Protein AF-A0A9E1NRH3-F1 (afdb_monomer_lite)

Structure (mmCIF, N/CA/C/O backbone):
data_AF-A0A9E1NRH3-F1
#
_entry.id   AF-A0A9E1NRH3-F1
#
loop_
_atom_site.group_PDB
_atom_site.id
_atom_site.type_symbol
_atom_site.label_atom_id
_atom_site.label_alt_id
_atom_site.label_comp_id
_atom_site.label_asym_id
_atom_site.label_entity_id
_atom_site.label_seq_id
_atom_site.pdbx_PDB_ins_code
_atom_site.Cartn_x
_atom_site.Cartn_y
_atom_site.Cartn_z
_atom_site.occupancy
_atom_site.B_iso_or_equiv
_atom_site.auth_seq_id
_atom_site.auth_comp_id
_atom_site.auth_asym_id
_atom_site.auth_atom_id
_atom_site.pdbx_PDB_model_num
ATOM 1 N N . LYS A 1 1 ? 17.307 3.223 -21.934 1.00 53.38 1 LYS A N 1
ATOM 2 C CA . LYS A 1 1 ? 17.212 4.572 -21.307 1.00 53.38 1 LYS A CA 1
ATOM 3 C C . LYS A 1 1 ? 15.982 5.323 -21.815 1.00 53.38 1 LYS A C 1
ATOM 5 O O . LYS A 1 1 ? 15.210 5.786 -20.992 1.00 53.38 1 LYS A O 1
ATOM 10 N N . GLU A 1 2 ? 15.763 5.383 -23.130 1.00 60.53 2 GLU A N 1
ATOM 11 C CA . GLU A 1 2 ? 14.567 5.996 -23.739 1.00 60.53 2 GLU A CA 1
ATOM 12 C C . GLU A 1 2 ? 13.259 5.298 -23.334 1.00 60.53 2 GLU A C 1
ATOM 14 O O . GLU A 1 2 ? 12.314 5.974 -22.941 1.00 60.53 2 GLU A O 1
ATOM 19 N N . GLU A 1 3 ? 13.238 3.961 -23.283 1.00 60.53 3 GLU A N 1
ATOM 20 C CA . GLU A 1 3 ? 12.057 3.211 -22.819 1.00 60.53 3 GLU A CA 1
ATOM 21 C C . GLU A 1 3 ? 11.674 3.529 -21.367 1.00 60.53 3 GLU A C 1
ATOM 23 O O . GLU A 1 3 ? 10.498 3.715 -21.070 1.00 60.53 3 GLU A O 1
ATOM 28 N N . ILE A 1 4 ? 12.653 3.673 -20.467 1.00 60.72 4 ILE A N 1
ATOM 29 C CA . ILE A 1 4 ? 12.414 4.031 -19.057 1.00 60.72 4 ILE A CA 1
ATOM 30 C C . ILE A 1 4 ? 11.863 5.456 -18.949 1.00 60.72 4 ILE A C 1
ATOM 32 O O . ILE A 1 4 ? 10.976 5.716 -18.144 1.00 60.72 4 ILE A O 1
ATOM 36 N N . ILE A 1 5 ? 12.374 6.386 -19.758 1.00 61.44 5 ILE A N 1
ATOM 37 C CA . ILE A 1 5 ? 11.936 7.787 -19.738 1.00 61.44 5 ILE A CA 1
ATOM 38 C C . ILE A 1 5 ? 10.512 7.922 -20.299 1.00 61.44 5 ILE A C 1
ATOM 40 O O . ILE A 1 5 ? 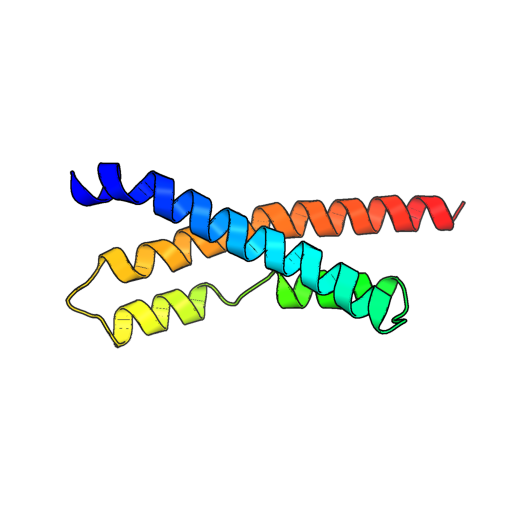9.731 8.718 -19.785 1.00 61.44 5 ILE A O 1
ATOM 44 N N . SER A 1 6 ? 10.155 7.122 -21.306 1.00 71.50 6 SER A N 1
ATOM 45 C CA . SER A 1 6 ? 8.819 7.139 -21.910 1.00 71.50 6 SER A CA 1
ATOM 46 C C . SER A 1 6 ? 7.765 6.409 -21.065 1.00 71.50 6 SER A C 1
ATOM 48 O O . SER A 1 6 ? 6.655 6.911 -20.902 1.00 71.50 6 SER A O 1
ATOM 50 N N . THR A 1 7 ? 8.102 5.252 -20.487 1.00 78.00 7 THR A N 1
ATOM 51 C CA . THR A 1 7 ? 7.143 4.397 -19.756 1.00 78.00 7 THR A CA 1
ATOM 52 C C . THR A 1 7 ? 7.148 4.612 -18.242 1.00 78.00 7 THR A C 1
ATOM 54 O O . THR A 1 7 ? 6.168 4.290 -17.570 1.00 78.00 7 THR A O 1
ATOM 57 N N . GLY A 1 8 ? 8.217 5.198 -17.696 1.00 84.94 8 GLY A N 1
ATOM 58 C CA . GLY A 1 8 ? 8.407 5.424 -16.263 1.00 84.94 8 GLY A CA 1
ATOM 59 C C . GLY A 1 8 ? 7.279 6.217 -15.595 1.00 84.94 8 GLY A C 1
ATOM 60 O O . GLY A 1 8 ? 6.762 5.749 -14.581 1.00 84.94 8 GLY A O 1
ATOM 61 N N . PRO A 1 9 ? 6.834 7.365 -16.144 1.00 90.31 9 PRO A N 1
ATOM 62 C CA . PRO A 1 9 ? 5.721 8.120 -15.567 1.00 90.31 9 PRO A CA 1
ATOM 63 C C . PRO A 1 9 ? 4.426 7.304 -15.494 1.00 90.31 9 PRO A C 1
ATOM 65 O O . PRO A 1 9 ? 3.777 7.268 -14.449 1.00 90.31 9 PRO A O 1
ATOM 68 N N . THR A 1 10 ? 4.085 6.592 -16.571 1.00 92.69 10 THR A N 1
ATOM 69 C CA . THR A 1 10 ? 2.905 5.718 -1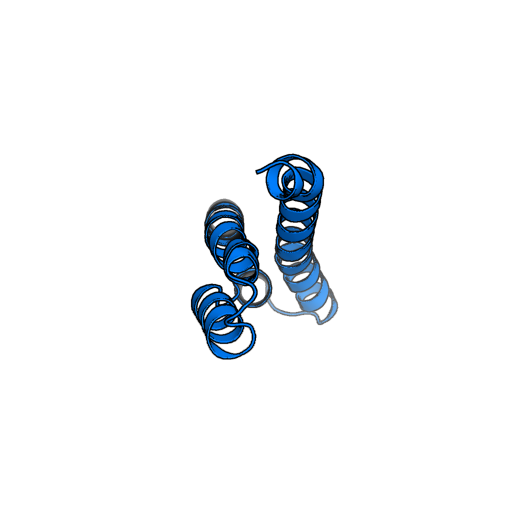6.623 1.00 92.69 10 THR A CA 1
ATOM 70 C C . THR A 1 10 ? 2.997 4.598 -15.591 1.00 92.69 10 THR A C 1
ATOM 72 O O . THR A 1 10 ? 2.018 4.323 -14.900 1.00 92.69 10 THR A O 1
ATOM 75 N N . LEU A 1 11 ? 4.177 3.989 -15.433 1.00 93.19 11 LEU A N 1
ATOM 76 C CA . LEU A 1 11 ? 4.415 2.944 -14.439 1.00 93.19 11 LEU A CA 1
ATOM 77 C C . LEU A 1 11 ? 4.236 3.464 -13.006 1.00 93.19 11 LEU A C 1
ATOM 79 O O . LEU A 1 11 ? 3.570 2.819 -12.197 1.00 93.19 11 LEU A O 1
ATOM 83 N N . ILE A 1 12 ? 4.794 4.637 -12.695 1.00 94.88 12 ILE A N 1
ATOM 84 C CA . ILE A 1 12 ? 4.649 5.265 -11.375 1.00 94.88 12 ILE A CA 1
ATOM 85 C C . ILE A 1 12 ? 3.174 5.539 -11.083 1.00 94.88 12 ILE A C 1
ATOM 87 O O . ILE A 1 12 ? 2.693 5.175 -10.011 1.00 94.88 12 ILE A O 1
ATOM 91 N N . ILE A 1 13 ? 2.445 6.131 -12.035 1.00 96.44 13 ILE A N 1
ATOM 92 C CA . ILE A 1 13 ? 1.010 6.403 -11.882 1.00 96.44 13 ILE A CA 1
ATOM 93 C C . ILE A 1 13 ? 0.250 5.098 -11.632 1.00 96.44 13 ILE A C 1
ATOM 95 O O . ILE A 1 13 ? -0.517 5.024 -10.677 1.00 96.44 13 ILE A O 1
ATOM 99 N N . ALA A 1 14 ? 0.507 4.052 -12.421 1.00 96.94 14 ALA A N 1
ATOM 100 C CA . ALA A 1 14 ? -0.155 2.761 -12.264 1.00 96.94 14 ALA A CA 1
ATOM 101 C C . ALA A 1 14 ? 0.059 2.159 -10.864 1.00 96.94 14 ALA A C 1
ATOM 103 O O . ALA A 1 14 ? -0.900 1.714 -10.235 1.00 96.94 14 ALA A O 1
ATOM 104 N N . ILE A 1 15 ? 1.291 2.187 -10.346 1.00 97.75 15 ILE A N 1
ATOM 105 C CA . ILE A 1 15 ? 1.628 1.632 -9.025 1.00 97.75 15 ILE A CA 1
ATOM 106 C C . ILE A 1 15 ? 1.021 2.472 -7.895 1.00 97.75 15 ILE A C 1
ATOM 108 O O . ILE A 1 15 ? 0.455 1.922 -6.948 1.00 97.75 15 ILE A O 1
ATOM 112 N N . VAL A 1 16 ? 1.087 3.803 -7.996 1.00 98.19 16 VAL A N 1
ATOM 113 C CA . VAL A 1 16 ? 0.455 4.708 -7.023 1.00 98.19 16 VAL A CA 1
ATOM 114 C C . VAL A 1 16 ? -1.049 4.473 -6.976 1.00 98.19 16 VAL A C 1
ATOM 116 O O . VAL A 1 16 ? -1.603 4.308 -5.889 1.00 98.19 16 VAL A O 1
ATOM 119 N N . THR A 1 17 ? -1.703 4.395 -8.134 1.00 98.44 17 THR A N 1
ATOM 120 C CA . THR A 1 17 ? -3.133 4.099 -8.224 1.00 98.44 17 THR A CA 1
ATOM 121 C C . THR A 1 17 ? -3.456 2.719 -7.654 1.00 98.44 17 THR A C 1
ATOM 123 O O . THR A 1 17 ? -4.403 2.611 -6.880 1.00 98.44 17 THR A O 1
ATOM 126 N N . LEU A 1 18 ? -2.666 1.685 -7.963 1.00 98.31 18 LEU A N 1
ATOM 127 C CA . LEU A 1 18 ? -2.873 0.327 -7.454 1.00 98.31 18 LEU A CA 1
ATOM 128 C C . LEU A 1 18 ? -2.903 0.290 -5.921 1.00 98.31 18 LEU A C 1
ATOM 130 O O . LEU A 1 18 ? -3.868 -0.202 -5.337 1.00 98.31 18 LEU A O 1
ATOM 134 N N . HIS A 1 19 ? -1.882 0.845 -5.262 1.00 98.50 19 HIS A N 1
ATOM 135 C CA . HIS A 1 19 ? -1.831 0.839 -3.800 1.00 98.50 19 HIS A CA 1
ATOM 136 C C . HIS A 1 19 ? -2.876 1.761 -3.184 1.00 98.50 19 HIS A C 1
ATOM 138 O O . HIS A 1 19 ? -3.545 1.354 -2.236 1.00 98.50 19 HIS A O 1
ATOM 144 N N . ALA A 1 20 ? -3.068 2.970 -3.723 1.00 98.50 20 ALA A N 1
ATOM 145 C CA . ALA A 1 20 ? -4.091 3.889 -3.229 1.00 98.50 20 ALA A CA 1
ATOM 146 C C . ALA A 1 20 ? -5.483 3.241 -3.263 1.00 98.50 20 ALA A C 1
ATOM 148 O O . ALA A 1 20 ? -6.206 3.287 -2.268 1.00 98.50 20 ALA A O 1
ATOM 149 N N . LEU A 1 21 ? -5.827 2.567 -4.366 1.00 98.62 21 LEU A N 1
ATOM 150 C CA . LEU A 1 21 ? -7.061 1.794 -4.468 1.00 98.62 21 LEU A CA 1
ATOM 151 C C . LEU A 1 21 ? -7.085 0.623 -3.485 1.00 98.62 21 LEU A C 1
ATOM 153 O O . LEU A 1 21 ? -8.116 0.414 -2.859 1.00 98.62 21 LEU A O 1
ATOM 157 N N . GLY A 1 22 ? -5.978 -0.096 -3.288 1.00 98.56 22 GLY A N 1
ATOM 158 C CA . GLY A 1 22 ? -5.889 -1.165 -2.289 1.00 98.56 22 GLY A CA 1
ATOM 159 C C . GLY A 1 22 ? -6.254 -0.691 -0.877 1.00 98.56 22 GLY A C 1
ATOM 160 O O . GLY A 1 22 ? -7.131 -1.274 -0.237 1.00 98.56 22 GLY A O 1
ATOM 161 N N . PHE A 1 23 ? -5.666 0.419 -0.421 1.00 98.69 23 PHE A N 1
ATOM 162 C CA . PHE A 1 23 ? -5.988 1.004 0.886 1.00 98.69 23 PHE A CA 1
ATOM 163 C C . PHE A 1 23 ? -7.445 1.489 0.963 1.00 98.69 23 PHE A C 1
ATOM 165 O O . PHE A 1 23 ? -8.151 1.173 1.927 1.00 98.69 23 PHE A O 1
ATOM 172 N N . ILE A 1 24 ? -7.904 2.244 -0.044 1.00 98.56 24 ILE A N 1
ATOM 173 C CA . ILE A 1 24 ? -9.249 2.840 -0.091 1.00 98.56 24 ILE A CA 1
ATOM 174 C C . ILE A 1 24 ? -10.318 1.746 -0.133 1.00 98.56 24 ILE A C 1
ATOM 176 O O . ILE A 1 24 ? -11.206 1.709 0.719 1.00 98.56 24 ILE A O 1
ATOM 180 N N . LEU A 1 25 ? -10.230 0.835 -1.100 1.00 98.50 25 LEU A N 1
ATOM 181 C CA . LEU A 1 25 ? -11.212 -0.228 -1.285 1.00 98.50 25 LEU A CA 1
ATOM 182 C C . LEU A 1 25 ? -11.182 -1.216 -0.123 1.00 98.50 25 LEU A C 1
ATOM 184 O O . LEU A 1 25 ? -12.250 -1.593 0.346 1.00 98.50 25 LEU A O 1
ATOM 188 N N . GLY A 1 26 ? -10.001 -1.578 0.394 1.00 98.50 26 GLY A N 1
ATOM 189 C CA . GLY A 1 26 ? -9.887 -2.440 1.571 1.00 98.50 26 GLY A CA 1
ATOM 190 C C . GLY A 1 26 ? -10.648 -1.873 2.772 1.00 98.50 26 GLY A C 1
ATOM 191 O O . GLY A 1 26 ? -11.417 -2.590 3.408 1.00 98.50 26 GLY A O 1
ATOM 192 N N . TYR A 1 27 ? -10.516 -0.566 3.018 1.00 98.56 27 TYR A N 1
ATOM 193 C CA . TYR A 1 27 ? -11.247 0.119 4.083 1.00 98.56 27 TYR A CA 1
ATOM 194 C C . TYR A 1 27 ? -12.760 0.181 3.820 1.00 98.56 27 TYR A C 1
ATOM 196 O O . TYR A 1 27 ? -13.568 -0.206 4.662 1.00 98.56 27 TYR A O 1
ATOM 204 N N . PHE A 1 28 ? -13.179 0.692 2.659 1.00 98.44 28 PHE A N 1
ATOM 205 C CA . PHE A 1 28 ? -14.605 0.904 2.396 1.00 98.44 28 PHE A CA 1
ATOM 206 C C . PHE A 1 28 ? -15.373 -0.408 2.248 1.00 98.44 28 PHE A C 1
ATOM 208 O O . PHE A 1 28 ? -16.512 -0.497 2.710 1.00 98.44 28 PHE A O 1
ATOM 215 N N . LEU A 1 29 ? -14.756 -1.441 1.674 1.00 98.44 29 LEU A N 1
ATOM 216 C CA . LEU A 1 29 ? -15.376 -2.753 1.545 1.00 98.44 29 LEU A CA 1
ATOM 217 C C . LEU A 1 29 ? -15.568 -3.412 2.914 1.00 98.44 29 LEU A C 1
ATOM 219 O O . LEU A 1 29 ? -16.652 -3.920 3.191 1.00 98.44 29 LEU A O 1
ATOM 223 N N . SER A 1 30 ? -14.582 -3.348 3.815 1.00 98.38 30 SER A N 1
ATOM 224 C CA . SER A 1 30 ? -14.752 -3.883 5.172 1.00 98.38 30 SER A CA 1
ATOM 225 C C . SER A 1 30 ? -15.816 -3.113 5.963 1.00 98.38 30 SER A C 1
ATOM 227 O O . SER A 1 30 ? -16.597 -3.718 6.700 1.00 98.38 30 SER A O 1
ATOM 229 N N . LYS A 1 31 ? -15.916 -1.788 5.773 1.00 98.25 31 LYS A N 1
ATOM 230 C CA . LYS A 1 31 ? -17.002 -0.979 6.352 1.00 98.25 31 LYS A CA 1
ATOM 231 C C . LYS A 1 31 ? -18.367 -1.363 5.785 1.00 98.25 31 LYS A C 1
ATOM 233 O O . LYS A 1 31 ? -19.318 -1.470 6.557 1.00 98.25 31 LYS A O 1
ATOM 238 N N . TRP A 1 32 ? -18.466 -1.609 4.480 1.00 98.38 32 TRP A N 1
ATOM 239 C CA . TRP A 1 32 ? -19.694 -2.092 3.842 1.00 98.38 32 TRP A CA 1
ATOM 240 C C . TRP A 1 32 ? -20.118 -3.465 4.385 1.00 98.38 32 TRP A C 1
ATOM 242 O O . TRP A 1 32 ? -21.295 -3.688 4.662 1.00 98.38 32 TRP A O 1
ATOM 252 N N . LEU A 1 33 ? -19.145 -4.334 4.674 1.00 98.31 33 LEU A N 1
ATOM 253 C CA . LEU A 1 33 ? -19.336 -5.613 5.366 1.00 98.31 33 LEU A CA 1
ATOM 254 C C . LEU A 1 33 ? -19.556 -5.478 6.887 1.00 98.31 33 LEU A C 1
ATOM 256 O O . LEU A 1 33 ? -19.616 -6.484 7.591 1.00 98.31 33 LEU A O 1
ATOM 260 N N . LYS A 1 34 ? -19.716 -4.252 7.404 1.00 98.12 34 LYS A N 1
ATOM 261 C CA . LYS A 1 34 ? -20.008 -3.928 8.813 1.00 98.12 34 LYS A CA 1
ATOM 262 C C . LYS A 1 34 ? -18.920 -4.350 9.807 1.00 98.12 34 LYS A C 1
ATOM 264 O O . LYS A 1 34 ? -19.214 -4.621 10.971 1.00 98.12 34 LYS A O 1
ATOM 269 N N . PHE A 1 35 ? -17.658 -4.383 9.383 1.00 98.31 35 PHE A N 1
ATOM 270 C CA . PHE A 1 35 ? -16.551 -4.672 10.293 1.00 98.31 35 PHE A CA 1
ATOM 271 C C . PHE A 1 35 ? -16.377 -3.539 11.313 1.00 98.31 35 PHE A C 1
ATOM 273 O O . PHE A 1 35 ? -16.692 -2.370 11.049 1.00 98.31 35 PHE A O 1
ATOM 280 N N . SER A 1 36 ? -15.828 -3.884 12.484 1.00 97.44 36 SER A N 1
ATOM 281 C CA . SER A 1 36 ? -15.410 -2.884 13.467 1.00 97.44 36 SER A CA 1
ATOM 282 C C . SER A 1 36 ? -14.389 -1.928 12.852 1.00 97.44 36 SER A C 1
ATOM 284 O O . SER A 1 36 ? -13.749 -2.217 11.834 1.00 97.44 36 SER A O 1
ATOM 286 N N . GLU A 1 37 ? -14.230 -0.767 13.476 1.00 96.50 37 GLU A N 1
ATOM 287 C CA . GLU A 1 37 ? -13.331 0.250 12.952 1.00 96.50 37 GLU A CA 1
ATOM 288 C C . GLU A 1 37 ? -11.878 -0.233 12.905 1.00 96.50 37 GLU A C 1
ATOM 290 O O . GLU A 1 37 ? -11.214 -0.135 11.877 1.00 96.50 37 GLU A O 1
ATOM 295 N N . LYS A 1 38 ? -11.424 -0.861 13.992 1.00 96.62 38 LYS A N 1
ATOM 296 C CA . LYS A 1 38 ? -10.083 -1.437 14.087 1.00 96.62 38 LYS A CA 1
ATOM 297 C C . LYS A 1 38 ? -9.855 -2.524 13.037 1.00 96.62 38 LYS A C 1
ATOM 299 O O . LYS A 1 38 ? -8.835 -2.505 12.358 1.00 96.62 38 LYS A O 1
ATOM 304 N N . ASN A 1 39 ? -10.834 -3.409 12.833 1.00 98.12 39 ASN A N 1
ATOM 305 C CA . ASN A 1 39 ? -10.733 -4.447 11.806 1.00 98.12 39 ASN A CA 1
ATOM 306 C C . ASN A 1 39 ? -10.701 -3.843 10.397 1.00 98.12 39 ASN A C 1
ATOM 308 O O . ASN A 1 39 ? -9.975 -4.335 9.544 1.00 98.12 39 ASN A O 1
ATOM 312 N N . SER A 1 40 ? -11.443 -2.762 10.152 1.00 98.38 40 SER A N 1
ATOM 313 C CA . SER A 1 40 ? -11.439 -2.085 8.850 1.00 98.38 40 SER A CA 1
ATOM 314 C C . SER A 1 40 ? -10.108 -1.399 8.545 1.00 98.38 40 SER A C 1
ATOM 316 O O . SER A 1 40 ? -9.634 -1.444 7.413 1.00 98.38 40 SER A O 1
ATOM 318 N N . GLN A 1 41 ? -9.463 -0.817 9.560 1.00 98.19 41 GLN A N 1
ATOM 319 C CA . GLN A 1 41 ? -8.095 -0.305 9.442 1.00 98.19 41 GLN A CA 1
ATOM 320 C C . GLN A 1 41 ? -7.103 -1.430 9.134 1.00 98.19 41 GLN A C 1
ATOM 322 O O . GLN A 1 41 ? -6.267 -1.272 8.249 1.00 98.19 41 GLN A O 1
ATOM 327 N N . THR A 1 42 ? -7.217 -2.573 9.820 1.00 98.06 42 THR A N 1
ATOM 328 C CA . THR A 1 42 ? -6.379 -3.747 9.544 1.00 98.06 42 THR A CA 1
ATOM 329 C C . THR A 1 42 ? -6.562 -4.230 8.109 1.00 98.06 42 THR A C 1
ATOM 331 O O . THR A 1 42 ? -5.575 -4.363 7.399 1.00 98.06 42 THR A O 1
ATOM 334 N N . VAL A 1 43 ? -7.801 -4.412 7.641 1.00 98.50 43 VAL A N 1
ATOM 335 C CA . VAL A 1 43 ? -8.067 -4.856 6.261 1.00 98.50 43 VAL A CA 1
ATOM 336 C C . VAL A 1 43 ? -7.519 -3.861 5.236 1.00 98.50 43 VAL A C 1
ATOM 338 O O . VAL A 1 43 ? -6.884 -4.272 4.272 1.00 98.50 43 VAL A O 1
ATOM 341 N N . SER A 1 44 ? -7.703 -2.555 5.450 1.00 98.56 44 SER A N 1
ATOM 342 C CA . SER A 1 44 ? -7.120 -1.517 4.588 1.00 98.56 44 SER A CA 1
ATOM 343 C C . SER A 1 44 ? -5.600 -1.655 4.457 1.00 98.56 44 SER A C 1
ATOM 345 O O . SER A 1 44 ? -5.070 -1.587 3.348 1.00 98.56 44 SER A O 1
ATOM 347 N N . ILE A 1 45 ? -4.907 -1.888 5.577 1.00 98.12 45 ILE A N 1
ATOM 348 C CA . ILE A 1 45 ? -3.450 -2.040 5.604 1.00 98.12 45 ILE A CA 1
ATOM 349 C C . ILE A 1 45 ? -3.022 -3.341 4.923 1.00 98.12 45 ILE A C 1
ATOM 351 O O . ILE A 1 45 ? -2.154 -3.288 4.061 1.00 98.12 45 ILE A O 1
ATOM 355 N N . GLU A 1 46 ? -3.643 -4.476 5.244 1.00 97.88 46 GLU A N 1
ATOM 356 C CA . GLU A 1 46 ? -3.305 -5.782 4.654 1.00 97.88 46 GLU A CA 1
ATOM 357 C C . GLU A 1 46 ? -3.547 -5.824 3.137 1.00 97.88 46 GLU A C 1
ATOM 359 O O . GLU A 1 46 ? -2.782 -6.430 2.394 1.00 97.88 46 GLU A O 1
ATOM 364 N N . VAL A 1 47 ? -4.589 -5.149 2.642 1.00 98.00 47 VAL A N 1
ATOM 365 C CA . VAL A 1 47 ? -4.869 -5.083 1.199 1.00 98.00 47 VAL A CA 1
ATOM 366 C C . VAL A 1 47 ? -3.930 -4.097 0.492 1.00 98.00 47 VAL A C 1
ATOM 368 O O . VAL A 1 47 ? -3.458 -4.373 -0.613 1.00 98.00 47 VAL A O 1
ATOM 371 N N . GLY A 1 48 ? -3.649 -2.944 1.105 1.00 97.75 48 GLY A N 1
ATOM 372 C CA . GLY A 1 48 ? -2.785 -1.912 0.524 1.00 97.75 48 GLY A CA 1
ATOM 373 C C . GLY A 1 48 ? -1.290 -2.255 0.545 1.00 97.75 48 GLY A C 1
ATOM 374 O O . GLY A 1 48 ? -0.557 -1.865 -0.369 1.00 97.75 48 GLY A O 1
ATOM 375 N N . MET A 1 49 ? -0.837 -3.002 1.556 1.00 98.00 49 MET A N 1
ATOM 376 C CA . MET A 1 49 ? 0.553 -3.425 1.746 1.00 98.00 49 MET A CA 1
ATOM 377 C C . MET A 1 49 ? 0.790 -4.794 1.105 1.00 98.00 49 MET A C 1
ATOM 379 O O . MET A 1 49 ? 0.458 -5.828 1.671 1.00 98.00 49 MET A O 1
ATOM 383 N N . GLN A 1 50 ? 1.402 -4.809 -0.077 1.00 96.88 50 GLN A N 1
ATOM 384 C CA . GLN A 1 50 ? 1.711 -6.048 -0.797 1.00 96.88 50 GLN A CA 1
ATOM 385 C C . GLN A 1 50 ? 3.154 -6.503 -0.553 1.00 96.88 50 GLN A C 1
ATOM 387 O O . GLN A 1 50 ? 4.035 -5.702 -0.237 1.00 96.88 50 GLN A O 1
ATOM 392 N N . ASN A 1 51 ? 3.432 -7.796 -0.750 1.00 97.00 51 ASN A N 1
ATOM 393 C CA . ASN A 1 51 ? 4.800 -8.310 -0.688 1.00 97.00 51 ASN A CA 1
ATOM 394 C C . ASN A 1 51 ? 5.566 -7.992 -1.984 1.00 97.00 51 ASN A C 1
ATOM 396 O O . ASN A 1 51 ? 5.672 -8.807 -2.903 1.00 97.00 51 ASN A O 1
ATOM 400 N N . SER A 1 52 ? 6.130 -6.787 -2.034 1.00 96.31 52 SER A N 1
ATOM 401 C CA . SER A 1 52 ? 6.919 -6.298 -3.169 1.00 96.31 52 SER A CA 1
ATOM 402 C C . SER A 1 52 ? 8.215 -7.087 -3.406 1.00 96.31 52 SER A C 1
ATOM 404 O O . SER A 1 52 ? 8.693 -7.168 -4.540 1.00 96.31 52 SER A O 1
ATOM 406 N N . GLY A 1 53 ? 8.780 -7.706 -2.362 1.00 95.62 53 GLY A N 1
ATOM 407 C CA . GLY A 1 53 ? 9.973 -8.548 -2.477 1.00 95.62 53 GLY A CA 1
ATOM 408 C C . GLY A 1 53 ? 9.692 -9.825 -3.264 1.00 95.62 53 GLY A C 1
ATOM 409 O O . GLY A 1 53 ? 10.417 -10.142 -4.203 1.00 95.62 53 GLY A O 1
ATOM 410 N N . LEU A 1 54 ? 8.584 -10.503 -2.951 1.00 97.38 54 LEU A N 1
ATOM 411 C CA . LEU A 1 54 ? 8.141 -11.681 -3.694 1.00 97.38 54 LEU A CA 1
ATOM 412 C C . LEU A 1 54 ? 7.811 -11.337 -5.152 1.00 97.38 54 LEU A C 1
ATOM 414 O O . LEU A 1 54 ? 8.200 -12.077 -6.049 1.00 97.38 54 LEU A O 1
ATOM 418 N N . ALA A 1 55 ? 7.150 -10.203 -5.403 1.00 96.50 55 ALA A N 1
ATOM 419 C CA . ALA A 1 55 ? 6.875 -9.744 -6.765 1.00 96.50 55 ALA A CA 1
ATOM 420 C C . ALA A 1 55 ? 8.170 -9.520 -7.569 1.00 96.50 55 ALA A C 1
ATOM 422 O O . ALA A 1 55 ? 8.282 -9.965 -8.710 1.00 96.50 55 ALA A O 1
ATOM 423 N N . THR A 1 56 ? 9.169 -8.884 -6.950 1.00 96.62 56 THR A N 1
ATOM 424 C CA . THR A 1 56 ? 10.492 -8.654 -7.553 1.00 96.62 56 THR A CA 1
ATOM 425 C C . THR A 1 56 ? 11.204 -9.971 -7.857 1.00 96.62 56 THR A C 1
ATOM 427 O O . THR A 1 56 ? 11.756 -10.146 -8.941 1.00 96.62 56 THR A O 1
ATOM 430 N N . GLU A 1 57 ? 11.173 -10.910 -6.913 1.00 96.94 57 GLU A N 1
ATOM 431 C CA . GLU A 1 57 ? 11.824 -12.210 -7.045 1.00 96.94 57 GLU A CA 1
ATOM 432 C C . GLU A 1 57 ? 11.165 -13.077 -8.127 1.00 96.94 57 GLU A C 1
ATOM 434 O O . GLU A 1 57 ? 11.857 -13.657 -8.963 1.00 96.94 57 GLU A O 1
ATOM 439 N N . LEU A 1 58 ? 9.831 -13.100 -8.188 1.00 96.94 58 LEU A N 1
ATOM 440 C CA . LEU A 1 58 ? 9.099 -13.777 -9.258 1.00 96.94 58 LEU A CA 1
ATOM 441 C C . LEU A 1 58 ? 9.402 -13.162 -10.625 1.00 96.94 58 LEU A C 1
A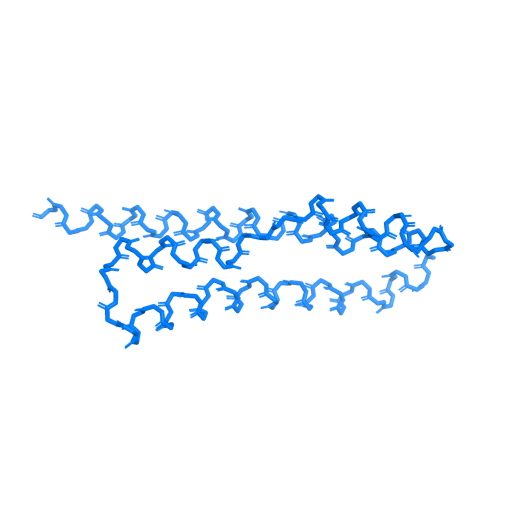TOM 443 O O . LEU A 1 58 ? 9.593 -13.911 -11.583 1.00 96.94 58 LEU A O 1
ATOM 447 N N . ALA A 1 59 ? 9.489 -11.831 -10.715 1.00 96.31 59 ALA A N 1
ATOM 448 C CA . ALA A 1 59 ? 9.853 -11.156 -11.954 1.00 96.31 59 ALA A CA 1
ATOM 449 C C . ALA A 1 59 ? 11.265 -11.549 -12.410 1.00 96.31 59 ALA A C 1
ATOM 451 O O . ALA A 1 59 ? 11.461 -11.933 -13.560 1.00 96.31 59 ALA A O 1
ATOM 452 N N . ARG A 1 60 ? 12.231 -11.534 -11.485 1.00 95.12 60 ARG A N 1
ATOM 453 C CA . ARG A 1 60 ? 13.624 -11.916 -11.743 1.00 95.12 60 ARG A CA 1
ATOM 454 C C . ARG A 1 60 ? 13.755 -13.369 -12.207 1.00 95.12 60 ARG A C 1
ATOM 456 O O . ARG A 1 60 ? 14.521 -13.643 -13.124 1.00 95.12 60 ARG A O 1
ATOM 463 N N . SER A 1 61 ? 13.038 -14.288 -11.562 1.00 96.19 61 SER A N 1
ATOM 464 C CA . SER A 1 61 ? 13.179 -15.728 -11.800 1.00 96.19 61 SER A CA 1
ATOM 465 C C . SER A 1 61 ? 12.395 -16.229 -13.017 1.00 96.19 61 SER A C 1
ATOM 467 O O . SER A 1 61 ? 12.842 -17.167 -13.669 1.00 96.19 61 SER A O 1
ATOM 469 N N . ASN A 1 62 ? 11.257 -15.611 -13.356 1.00 96.50 62 ASN A N 1
ATOM 470 C CA . ASN A 1 62 ? 10.418 -16.047 -14.483 1.00 96.50 62 ASN A CA 1
ATOM 471 C C . ASN A 1 62 ? 10.625 -15.222 -15.763 1.00 96.50 62 ASN A C 1
ATOM 473 O O . ASN A 1 62 ? 10.283 -15.696 -16.843 1.00 96.50 62 ASN A O 1
ATOM 477 N N . PHE A 1 63 ? 11.199 -14.017 -15.668 1.00 94.44 63 PHE A N 1
ATOM 478 C CA . PHE A 1 63 ? 11.487 -13.148 -16.816 1.00 94.44 63 PHE A CA 1
ATOM 479 C C . PHE A 1 63 ? 12.962 -12.706 -16.834 1.00 94.44 63 PHE A C 1
ATOM 481 O O . PHE A 1 63 ? 13.248 -11.507 -16.795 1.00 94.44 63 PHE A O 1
ATOM 488 N N . PRO A 1 64 ? 13.921 -13.651 -16.892 1.00 90.62 64 PRO A N 1
ATOM 489 C CA . PRO A 1 64 ? 15.348 -13.350 -16.747 1.00 90.62 64 PRO A CA 1
ATOM 490 C C . PRO A 1 64 ? 15.891 -12.420 -17.844 1.00 90.62 64 PRO A C 1
ATOM 492 O O . PRO A 1 64 ? 16.769 -11.602 -17.571 1.00 90.62 64 PRO A O 1
ATOM 495 N N . ASP A 1 65 ? 15.327 -12.483 -19.053 1.00 93.88 65 ASP A N 1
ATOM 496 C CA . ASP A 1 65 ? 15.720 -11.627 -20.181 1.00 93.88 65 ASP A CA 1
ATOM 497 C C . ASP A 1 65 ? 15.177 -10.188 -20.059 1.00 93.88 65 ASP A C 1
ATOM 499 O O . ASP A 1 65 ? 15.635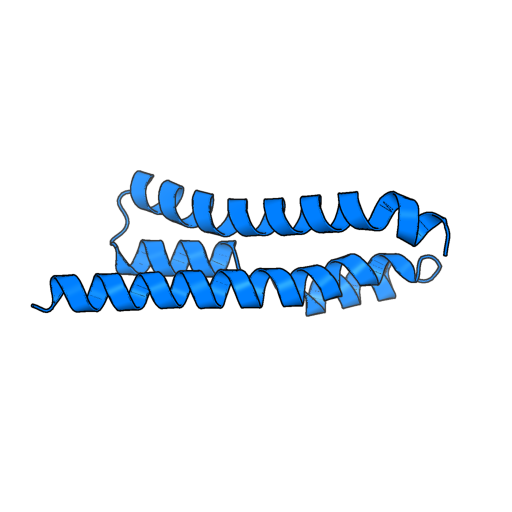 -9.278 -20.751 1.00 93.88 65 ASP A O 1
ATOM 503 N N . PHE A 1 66 ? 14.231 -9.944 -19.142 1.00 88.25 66 PHE A N 1
ATOM 504 C CA . PHE A 1 66 ? 13.582 -8.650 -18.928 1.00 88.25 66 PHE A CA 1
ATOM 505 C C . PHE A 1 66 ? 13.970 -8.061 -17.571 1.00 88.25 66 PHE A C 1
ATOM 507 O O . PHE A 1 66 ? 13.159 -7.958 -16.653 1.00 88.25 66 PHE A O 1
ATOM 514 N N . THR A 1 67 ? 15.215 -7.604 -17.444 1.00 83.00 67 THR A N 1
ATOM 515 C CA . THR A 1 67 ? 15.740 -7.018 -16.192 1.00 83.00 67 THR A CA 1
ATOM 516 C C . THR A 1 67 ? 14.878 -5.873 -15.636 1.00 83.00 67 THR A C 1
ATOM 518 O O . THR A 1 67 ? 14.727 -5.740 -14.418 1.00 83.00 67 THR A O 1
ATOM 521 N N . LEU A 1 68 ? 14.233 -5.093 -16.512 1.00 88.88 68 LEU A N 1
ATOM 522 C CA . LEU A 1 68 ? 13.315 -4.012 -16.133 1.00 88.88 68 LEU A CA 1
ATOM 523 C C . LEU A 1 68 ? 12.015 -4.497 -15.467 1.00 88.88 68 LEU A C 1
ATOM 525 O O . LEU A 1 68 ? 11.370 -3.707 -14.782 1.00 88.88 68 LEU A O 1
ATOM 529 N N . ALA A 1 69 ? 11.649 -5.778 -15.582 1.00 91.00 69 ALA A N 1
ATOM 530 C CA . ALA A 1 69 ? 10.460 -6.346 -14.938 1.00 91.00 69 ALA A CA 1
ATOM 531 C C . ALA A 1 69 ? 10.540 -6.345 -13.399 1.00 91.00 69 ALA A C 1
ATOM 533 O O . ALA A 1 69 ? 9.522 -6.484 -12.725 1.00 91.00 69 AL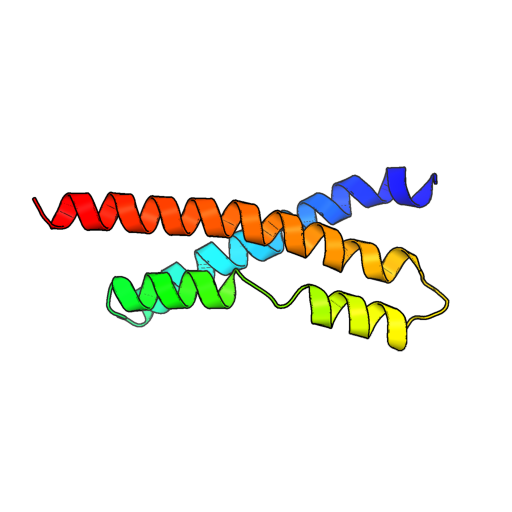A A O 1
ATOM 534 N N . THR A 1 70 ? 11.733 -6.149 -12.830 1.00 93.50 70 THR A N 1
ATOM 535 C CA . THR A 1 70 ? 11.950 -6.017 -11.378 1.00 93.50 70 THR A CA 1
ATOM 536 C C . THR A 1 70 ? 11.664 -4.605 -10.848 1.00 93.50 70 THR A C 1
ATOM 538 O O . THR A 1 70 ? 11.348 -4.432 -9.670 1.00 93.50 70 THR A O 1
ATOM 541 N N . VAL A 1 71 ? 11.717 -3.588 -11.716 1.00 93.50 71 VAL A N 1
ATOM 542 C CA . VAL A 1 71 ? 11.540 -2.169 -11.358 1.00 93.50 71 VAL A CA 1
ATOM 543 C C . VAL A 1 71 ? 10.171 -1.877 -10.724 1.00 93.50 71 VAL A C 1
ATOM 545 O O . VAL A 1 71 ? 10.144 -1.172 -9.711 1.00 93.50 71 VAL A O 1
ATOM 548 N N . PRO A 1 72 ? 9.039 -2.422 -11.222 1.00 94.38 72 PRO A N 1
ATOM 549 C CA . PRO A 1 72 ? 7.741 -2.237 -10.579 1.00 94.38 72 PRO A CA 1
ATOM 550 C C . PRO A 1 72 ? 7.722 -2.689 -9.116 1.00 94.38 72 PRO A C 1
ATOM 552 O O . PRO A 1 72 ? 7.130 -2.010 -8.285 1.00 94.38 72 PRO A O 1
ATOM 555 N N . GLY A 1 73 ? 8.405 -3.789 -8.781 1.00 96.25 73 GLY A N 1
ATOM 556 C CA . GLY A 1 73 ? 8.487 -4.287 -7.408 1.00 96.25 73 GLY A CA 1
ATOM 557 C C . GLY A 1 73 ? 9.216 -3.317 -6.474 1.00 96.25 73 GLY A C 1
ATOM 558 O O . GLY A 1 73 ? 8.737 -3.032 -5.378 1.00 96.25 73 GLY A O 1
ATOM 559 N N . ALA A 1 74 ? 10.318 -2.716 -6.928 1.00 95.25 74 ALA A N 1
ATOM 560 C CA . ALA A 1 74 ? 11.036 -1.703 -6.154 1.00 95.25 74 ALA A CA 1
ATOM 561 C C . ALA A 1 74 ? 10.205 -0.421 -5.936 1.00 95.25 74 ALA A C 1
ATOM 563 O O . ALA A 1 74 ? 10.160 0.107 -4.823 1.00 95.25 74 ALA A O 1
ATOM 564 N N . ILE A 1 75 ? 9.518 0.068 -6.975 1.00 96.50 75 ILE A N 1
ATOM 565 C CA . ILE A 1 75 ? 8.652 1.257 -6.873 1.00 96.50 75 ILE A CA 1
ATOM 566 C C . ILE A 1 75 ? 7.450 0.961 -5.966 1.00 96.50 75 ILE A C 1
ATOM 568 O O . ILE A 1 75 ? 7.143 1.762 -5.086 1.00 96.50 75 ILE A O 1
ATOM 572 N N . SER A 1 76 ? 6.828 -0.212 -6.123 1.00 97.81 76 SER A N 1
ATOM 573 C CA . SER A 1 76 ? 5.755 -0.721 -5.259 1.00 97.81 76 SER A CA 1
ATOM 574 C C . SER A 1 76 ? 6.163 -0.661 -3.789 1.00 97.81 76 SER A C 1
ATOM 576 O O . SER A 1 76 ? 5.450 -0.051 -2.989 1.00 97.81 76 SER A O 1
ATOM 578 N N . ALA A 1 77 ? 7.351 -1.182 -3.449 1.00 98.06 77 ALA A N 1
ATOM 579 C CA . ALA A 1 77 ? 7.880 -1.177 -2.085 1.00 98.06 77 ALA A CA 1
ATOM 580 C C . ALA A 1 77 ? 7.886 0.225 -1.461 1.00 98.06 77 ALA A C 1
ATOM 582 O O . ALA A 1 77 ? 7.356 0.434 -0.367 1.00 98.06 77 ALA A O 1
ATOM 583 N N . LEU A 1 78 ? 8.440 1.199 -2.184 1.00 97.88 78 LEU A N 1
ATOM 584 C CA . LEU A 1 78 ? 8.478 2.591 -1.748 1.00 97.88 78 LEU A CA 1
ATOM 585 C C . LEU A 1 78 ? 7.066 3.176 -1.598 1.00 97.88 78 LEU A C 1
ATOM 587 O O . LEU A 1 78 ? 6.741 3.762 -0.563 1.00 97.88 78 LEU A O 1
ATOM 591 N N . THR A 1 79 ? 6.223 3.003 -2.616 1.00 98.38 79 THR A N 1
ATOM 592 C CA . THR A 1 79 ? 4.871 3.562 -2.660 1.00 98.38 79 THR A CA 1
ATOM 593 C C . THR A 1 79 ? 4.017 3.062 -1.499 1.00 98.38 79 THR A C 1
ATOM 595 O O . THR A 1 79 ? 3.461 3.880 -0.762 1.00 98.38 79 THR A O 1
ATOM 598 N N . HIS A 1 80 ? 3.921 1.747 -1.288 1.00 98.06 80 HIS A N 1
ATOM 599 C CA . HIS A 1 80 ? 3.063 1.219 -0.230 1.00 98.06 80 HIS A CA 1
ATOM 600 C C . HIS A 1 80 ? 3.613 1.515 1.168 1.00 98.06 80 HIS A C 1
ATOM 602 O O . HIS A 1 80 ? 2.821 1.721 2.080 1.00 98.06 80 HIS A O 1
ATOM 608 N N . CYS A 1 81 ? 4.934 1.633 1.356 1.00 98.31 81 CYS A N 1
ATOM 609 C CA . CYS A 1 81 ? 5.498 2.056 2.643 1.00 98.31 81 CYS A CA 1
ATOM 610 C C . CYS A 1 81 ? 5.118 3.501 2.995 1.00 98.31 81 CYS A C 1
ATOM 612 O O . CYS A 1 81 ? 4.746 3.777 4.140 1.00 98.31 81 CYS A O 1
ATOM 614 N N . ILE A 1 82 ? 5.166 4.419 2.023 1.00 98.50 82 ILE A N 1
ATOM 615 C CA . ILE A 1 82 ? 4.754 5.817 2.224 1.00 98.50 82 ILE A CA 1
A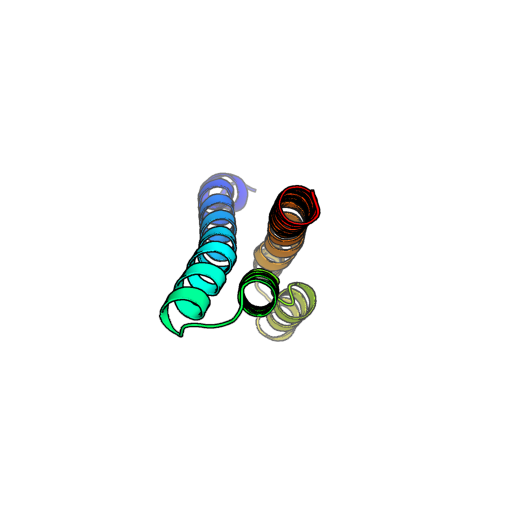TOM 616 C C . ILE A 1 82 ? 3.251 5.885 2.518 1.00 98.50 82 ILE A C 1
ATOM 618 O O . ILE A 1 82 ? 2.846 6.439 3.542 1.00 98.50 82 ILE A O 1
ATOM 622 N N . LEU A 1 83 ? 2.423 5.284 1.658 1.00 98.50 83 LEU A N 1
ATOM 623 C CA . LEU A 1 83 ? 0.967 5.295 1.820 1.00 98.50 83 LEU A CA 1
ATOM 624 C C . LEU A 1 83 ? 0.528 4.590 3.110 1.00 98.50 83 LEU A C 1
ATOM 626 O O . LEU A 1 83 ? -0.307 5.120 3.841 1.00 98.50 83 LEU A O 1
ATOM 630 N N . GLY A 1 84 ? 1.134 3.450 3.439 1.00 98.12 84 GLY A N 1
ATOM 631 C CA . GLY A 1 84 ? 0.871 2.706 4.668 1.00 98.12 84 GLY A CA 1
ATOM 632 C C . GLY A 1 84 ? 1.247 3.492 5.923 1.00 98.12 84 GLY A C 1
ATOM 633 O O . GLY A 1 84 ? 0.493 3.493 6.894 1.00 98.12 84 GLY A O 1
ATOM 634 N N . SER A 1 85 ? 2.357 4.238 5.895 1.00 98.38 85 SER A N 1
ATOM 635 C CA . SER A 1 85 ? 2.752 5.120 7.002 1.00 98.38 85 SER A CA 1
ATOM 636 C C . SER A 1 85 ? 1.739 6.244 7.227 1.00 98.38 85 SER A C 1
ATOM 638 O O . SER A 1 85 ? 1.373 6.526 8.372 1.00 98.38 85 SER A O 1
ATOM 640 N N . ILE A 1 86 ? 1.244 6.851 6.142 1.00 98.38 86 ILE A N 1
ATOM 641 C CA . ILE A 1 86 ? 0.186 7.868 6.190 1.00 98.38 86 ILE A CA 1
ATOM 642 C C . ILE A 1 86 ? -1.105 7.255 6.746 1.00 98.38 86 ILE A C 1
ATOM 644 O O . ILE A 1 86 ? -1.664 7.786 7.705 1.00 98.38 86 ILE A O 1
ATOM 648 N N . ALA A 1 87 ? -1.549 6.115 6.208 1.00 97.81 87 ALA A N 1
ATOM 649 C CA . ALA A 1 87 ? -2.754 5.420 6.656 1.00 97.81 87 ALA A CA 1
ATOM 650 C C . ALA A 1 87 ? -2.681 5.063 8.149 1.00 97.81 87 ALA A C 1
ATOM 652 O O . ALA A 1 87 ? -3.603 5.371 8.906 1.00 97.81 87 ALA A O 1
ATOM 653 N N . ALA A 1 88 ? -1.559 4.504 8.609 1.00 97.62 88 ALA A N 1
ATOM 654 C CA . ALA A 1 88 ? -1.326 4.212 10.021 1.00 97.62 88 ALA A CA 1
ATOM 655 C C . ALA A 1 88 ? -1.328 5.485 10.891 1.00 97.62 88 ALA A C 1
ATOM 657 O O . ALA A 1 88 ? -1.835 5.471 12.015 1.00 97.62 88 ALA A O 1
ATOM 658 N N . GLY A 1 89 ? -0.797 6.599 10.377 1.00 98.06 89 GLY A N 1
ATOM 659 C CA . GLY A 1 89 ? -0.867 7.912 11.021 1.00 98.06 89 GLY A CA 1
ATOM 660 C C . GLY A 1 89 ? -2.299 8.405 11.212 1.00 98.06 89 GLY A C 1
ATOM 661 O O . GLY A 1 89 ? -2.683 8.752 12.328 1.00 98.06 89 GLY A O 1
ATOM 662 N N . LEU A 1 90 ? -3.112 8.357 10.156 1.00 96.94 90 LEU A N 1
ATOM 663 C CA . LEU A 1 90 ? -4.534 8.708 10.209 1.00 96.94 90 LEU A CA 1
ATOM 664 C C . LEU A 1 90 ? -5.300 7.809 11.187 1.00 96.94 90 LEU A C 1
ATOM 666 O O . LEU A 1 90 ? -6.140 8.288 11.951 1.00 96.94 90 LEU A O 1
ATOM 670 N N . CYS A 1 91 ? -4.969 6.517 11.213 1.00 95.69 91 CYS A N 1
ATOM 671 C CA . CYS A 1 91 ? -5.561 5.566 12.145 1.00 95.69 91 CYS A CA 1
ATOM 672 C C . CYS A 1 91 ? -5.308 5.954 13.605 1.00 95.69 91 CYS A C 1
ATOM 674 O O . CYS A 1 91 ? -6.257 5.970 14.391 1.00 95.69 91 CYS A O 1
ATOM 676 N N . ARG A 1 92 ? -4.063 6.317 13.945 1.00 96.56 92 ARG A N 1
ATOM 677 C CA . ARG A 1 92 ? -3.697 6.791 15.289 1.00 96.56 92 ARG A CA 1
ATOM 678 C C . ARG A 1 92 ? -4.394 8.096 15.657 1.00 96.56 92 ARG A C 1
ATOM 680 O O . ARG A 1 92 ? -4.913 8.210 16.762 1.00 96.56 92 ARG A O 1
ATOM 687 N N . LEU A 1 93 ? -4.421 9.075 14.749 1.00 96.00 93 LEU A N 1
ATOM 688 C CA . LEU A 1 93 ? -5.059 10.372 15.010 1.00 96.00 93 LEU A CA 1
ATOM 689 C C . LEU A 1 93 ? -6.543 10.212 15.333 1.00 96.00 93 LEU A C 1
ATOM 691 O O . LEU A 1 93 ? -7.039 10.807 16.288 1.00 96.00 93 LEU A O 1
ATOM 695 N N . ARG A 1 94 ? -7.239 9.363 14.576 1.00 93.12 94 ARG A N 1
ATOM 696 C CA . ARG A 1 94 ? -8.647 9.082 14.835 1.00 93.12 94 ARG A CA 1
ATOM 697 C C . ARG A 1 94 ? -8.853 8.361 16.163 1.00 93.12 94 ARG A C 1
ATOM 699 O O . ARG A 1 94 ? -9.774 8.700 16.892 1.00 93.12 94 ARG A O 1
ATOM 706 N N . GLU A 1 95 ? -8.017 7.379 16.485 1.00 92.50 95 GLU A N 1
ATOM 707 C CA . GLU A 1 95 ? -8.118 6.672 17.762 1.00 92.50 95 GLU A CA 1
ATOM 708 C C . GLU A 1 95 ? -7.947 7.626 18.953 1.00 92.50 95 GLU A C 1
ATOM 710 O O . GLU A 1 95 ? -8.724 7.559 19.900 1.00 92.50 95 GLU A O 1
ATOM 715 N N . ASN A 1 96 ? -6.991 8.556 18.877 1.00 93.75 96 ASN A N 1
ATOM 716 C CA . ASN A 1 96 ? -6.787 9.573 19.910 1.00 93.75 96 ASN A CA 1
ATOM 717 C C . ASN A 1 96 ? -8.012 10.477 20.093 1.00 93.75 96 ASN A C 1
ATOM 719 O O . ASN A 1 96 ? -8.336 10.824 21.223 1.00 93.75 96 ASN A O 1
ATOM 723 N N . TYR A 1 97 ? -8.700 10.826 19.003 1.00 92.31 97 TYR A N 1
ATOM 724 C CA . TYR A 1 97 ? -9.914 11.642 19.050 1.00 92.31 97 TYR A CA 1
ATOM 725 C C . TYR A 1 97 ? -11.064 10.951 19.803 1.00 92.31 97 TYR A C 1
ATOM 727 O O . TYR A 1 97 ? -11.756 11.604 20.567 1.00 92.31 97 TYR A O 1
ATOM 735 N N . TYR A 1 98 ? -11.244 9.634 19.641 1.00 88.81 98 TYR A N 1
ATOM 736 C CA . TYR A 1 98 ? -12.304 8.875 20.332 1.00 88.81 98 TYR A CA 1
ATOM 737 C C . TYR A 1 98 ? -11.957 8.452 21.768 1.00 88.81 98 TYR A C 1
ATOM 739 O O . TYR A 1 98 ? -12.814 7.903 22.459 1.00 88.81 98 TYR A O 1
ATOM 747 N N . ARG A 1 99 ? -10.704 8.628 22.206 1.00 83.56 99 ARG A N 1
ATOM 748 C CA . ARG A 1 99 ? -10.296 8.377 23.600 1.00 83.56 99 ARG A CA 1
ATOM 749 C C . ARG A 1 99 ? -10.521 9.583 24.521 1.00 83.56 99 ARG A C 1
ATOM 751 O O . ARG A 1 99 ? -10.413 9.399 25.732 1.00 83.56 99 ARG A O 1
ATOM 758 N N . GLN A 1 100 ? -10.748 10.775 23.964 1.00 64.06 100 GLN A N 1
ATOM 759 C CA . GLN A 1 100 ? -11.148 11.979 24.706 1.00 64.06 100 GLN A CA 1
ATOM 760 C C . GLN A 1 100 ? -12.657 11.977 24.939 1.00 64.06 100 GLN A C 1
ATOM 762 O O . GLN A 1 100 ? -13.059 12.442 26.026 1.00 64.06 100 GLN A O 1
#

Radius of gyration: 16.49 Å; chains: 1; bounding box: 37×28×48 Å

pLDDT: mean 93.53, std 9.56, range [53.38, 98.69]

Foldseek 3Di:
DVCCVVCVVVLLVVLLVQLVCQLVCQLVVVVVVVHDNVVSLVSSLVRSDDQLVVQLVCQCVVVVVCNCSNVSSVSNNVNSVVVSVVSVVVVVVVVVVVVD

Sequence (100 aa):
KEEIISTGPTLIIAIVTLHALGFILGYFLSKWLKFSEKNSQTVSIEVGMQNSGLATELARSNFPDFTLATVPGAISALTHCILGSIAAGLCRLRENYYRQ

Secondary structure (DSSP, 8-state):
-HHHHHHHHHHHHHHHHHHHHHHHHHHHHHHHTT--HHHHHHHHHHHH---HHHHHHHHHHH-TT-GGGGHHHHHHHHHHHHHHHHHHHHHHHHHHHHT-